Protein AF-A0A6I3TI80-F1 (afdb_monomer_lite)

pLDDT: mean 84.01, std 15.25, range [43.06, 97.56]

Structure (mmCIF, N/CA/C/O backbone):
data_AF-A0A6I3TI80-F1
#
_entry.id   AF-A0A6I3TI80-F1
#
loop_
_atom_site.group_PDB
_atom_site.id
_atom_site.type_symbol
_atom_site.label_atom_id
_atom_site.label_alt_id
_atom_site.label_comp_id
_atom_site.label_asym_id
_atom_site.label_entity_id
_atom_site.label_seq_id
_atom_site.pdbx_PDB_ins_code
_atom_site.Cartn_x
_atom_site.Cartn_y
_atom_site.Cartn_z
_atom_site.occupancy
_atom_site.B_iso_or_equiv
_atom_site.auth_seq_id
_atom_site.auth_comp_id
_atom_site.auth_asym_id
_atom_site.auth_atom_id
_atom_site.pdbx_PDB_model_num
ATOM 1 N N . MET A 1 1 ? -8.694 14.876 -7.515 1.00 43.88 1 MET A N 1
ATOM 2 C CA . MET A 1 1 ? -8.649 13.756 -8.484 1.00 43.88 1 MET A CA 1
ATOM 3 C C . MET A 1 1 ? -9.315 12.541 -7.836 1.00 43.88 1 MET A C 1
ATOM 5 O O . MET A 1 1 ? -8.783 12.036 -6.856 1.00 43.88 1 MET A O 1
ATOM 9 N N . LYS A 1 2 ? -10.525 12.147 -8.267 1.00 58.69 2 LYS A N 1
ATOM 10 C CA . LYS A 1 2 ? -11.260 10.994 -7.702 1.00 58.69 2 LYS A CA 1
ATOM 11 C C . LYS A 1 2 ? -10.836 9.715 -8.429 1.00 58.69 2 LYS A C 1
ATOM 13 O O . LYS A 1 2 ? -11.485 9.307 -9.384 1.00 58.69 2 LYS A O 1
ATOM 18 N N . TYR A 1 3 ? -9.729 9.119 -8.007 1.00 76.69 3 TYR A N 1
ATOM 19 C CA . TYR A 1 3 ? -9.327 7.801 -8.493 1.00 76.69 3 TYR A CA 1
ATOM 20 C C . TYR A 1 3 ? -10.076 6.702 -7.720 1.00 76.69 3 TYR A C 1
ATOM 22 O O . TYR A 1 3 ? -10.330 6.854 -6.526 1.00 76.69 3 TYR A O 1
ATOM 30 N N . PHE A 1 4 ? -10.446 5.621 -8.413 1.00 87.88 4 PHE A N 1
ATOM 31 C CA . PHE A 1 4 ? -11.080 4.411 -7.857 1.00 87.88 4 PHE A CA 1
ATOM 32 C C . PHE A 1 4 ? -12.418 4.605 -7.098 1.00 87.88 4 PHE A C 1
ATOM 34 O O . PHE A 1 4 ? -12.581 4.073 -5.999 1.00 87.88 4 PHE A O 1
ATOM 41 N N . PRO A 1 5 ? -13.418 5.320 -7.655 1.00 89.56 5 PRO A N 1
ATOM 42 C CA . PRO A 1 5 ? -14.713 5.501 -6.990 1.00 89.56 5 PRO A CA 1
ATOM 43 C C . PRO A 1 5 ? -15.460 4.180 -6.757 1.00 89.56 5 PRO A C 1
ATOM 45 O O . PRO A 1 5 ? -16.118 4.032 -5.733 1.00 89.56 5 PRO A O 1
ATOM 48 N N . GLU A 1 6 ? -15.332 3.221 -7.675 1.00 90.31 6 GLU A N 1
ATOM 49 C CA . GLU A 1 6 ? -15.962 1.902 -7.553 1.00 90.31 6 GLU A CA 1
ATOM 50 C C . GLU A 1 6 ? -15.334 1.069 -6.435 1.00 90.31 6 GLU A C 1
ATOM 52 O O . GLU A 1 6 ? -16.055 0.502 -5.618 1.00 90.31 6 GLU A O 1
ATOM 57 N N . ALA A 1 7 ? -14.003 1.079 -6.314 1.00 90.50 7 ALA A N 1
ATOM 58 C CA . ALA A 1 7 ? -13.320 0.366 -5.237 1.00 90.50 7 ALA A CA 1
ATOM 59 C C . ALA A 1 7 ? -13.766 0.868 -3.858 1.00 90.50 7 ALA A C 1
ATOM 61 O O . ALA A 1 7 ? -14.060 0.064 -2.976 1.00 90.50 7 ALA A O 1
ATOM 62 N N . LYS A 1 8 ? -13.924 2.189 -3.684 1.00 90.69 8 LYS A N 1
ATOM 63 C CA . LYS A 1 8 ? -14.380 2.772 -2.412 1.00 90.69 8 LYS A CA 1
ATOM 64 C C . LYS A 1 8 ? -15.764 2.290 -1.974 1.00 90.69 8 LYS A C 1
ATOM 66 O O . LYS A 1 8 ? -16.045 2.301 -0.780 1.00 90.69 8 LYS A O 1
ATOM 71 N N . LYS A 1 9 ? -16.625 1.849 -2.901 1.00 92.19 9 LYS A N 1
ATOM 72 C CA . LYS A 1 9 ? -17.945 1.293 -2.550 1.00 92.19 9 LYS A CA 1
ATOM 73 C C . LYS A 1 9 ? -17.821 -0.008 -1.760 1.00 92.19 9 LYS A C 1
ATOM 75 O O . LYS A 1 9 ? -18.668 -0.274 -0.915 1.00 92.19 9 LYS A O 1
ATOM 80 N N . THR A 1 10 ? -16.766 -0.782 -2.011 1.00 92.88 10 THR A N 1
ATOM 81 C CA . THR A 1 10 ? -16.530 -2.068 -1.341 1.00 92.88 10 THR A CA 1
ATOM 82 C C . THR A 1 10 ? -16.082 -1.898 0.109 1.00 92.88 10 THR A C 1
ATOM 84 O O . THR A 1 10 ? -16.383 -2.753 0.933 1.00 92.88 10 THR A O 1
ATOM 87 N N . LYS A 1 11 ? -15.386 -0.790 0.426 1.00 93.88 11 LYS A N 1
ATOM 88 C CA . LYS A 1 11 ? -14.733 -0.535 1.726 1.00 93.88 11 LYS A CA 1
ATOM 89 C C . LYS A 1 11 ? -13.783 -1.658 2.174 1.00 93.88 11 LYS A C 1
ATOM 91 O O . LYS A 1 11 ? -13.513 -1.797 3.362 1.00 93.88 11 LYS A O 1
ATOM 96 N N . ILE A 1 12 ? -13.304 -2.463 1.229 1.00 94.69 12 ILE A N 1
ATOM 97 C CA . ILE A 1 12 ? -12.386 -3.579 1.447 1.00 94.69 12 ILE A CA 1
ATOM 98 C C . ILE A 1 12 ? -11.212 -3.386 0.489 1.00 94.69 12 ILE A C 1
ATOM 100 O O . ILE A 1 12 ? -11.396 -2.966 -0.655 1.00 94.69 12 ILE A O 1
ATOM 104 N N . ILE A 1 13 ? -10.001 -3.657 0.968 1.00 96.75 13 ILE A N 1
ATOM 105 C CA . ILE A 1 13 ? -8.804 -3.613 0.133 1.00 96.75 13 ILE A CA 1
ATOM 106 C C . ILE A 1 13 ? -8.781 -4.846 -0.771 1.00 96.75 13 ILE A C 1
ATOM 108 O O . ILE A 1 13 ? -8.801 -5.981 -0.301 1.00 96.75 13 ILE A O 1
ATOM 112 N N . ASP A 1 14 ? -8.719 -4.609 -2.075 1.00 97.25 14 ASP A N 1
ATOM 113 C CA . ASP A 1 14 ? -8.467 -5.620 -3.093 1.00 97.25 14 ASP A CA 1
ATOM 114 C C . ASP A 1 14 ? -6.952 -5.819 -3.207 1.00 97.25 14 ASP A C 1
ATOM 116 O O . ASP A 1 14 ? -6.244 -5.149 -3.969 1.00 97.25 14 ASP A O 1
ATOM 120 N N . TRP A 1 15 ? -6.446 -6.701 -2.351 1.00 97.50 15 TRP A N 1
ATOM 121 C CA . TRP A 1 15 ? -5.030 -7.033 -2.299 1.00 97.50 15 TRP A CA 1
ATOM 122 C C . TRP A 1 15 ? -4.554 -7.765 -3.555 1.00 97.50 15 TRP A C 1
ATOM 124 O O . TRP A 1 15 ? -3.438 -7.505 -4.000 1.00 97.50 15 TRP A O 1
ATOM 134 N N . ASP A 1 16 ? -5.399 -8.593 -4.170 1.00 97.56 16 ASP A N 1
ATOM 135 C CA . ASP A 1 16 ? -5.062 -9.305 -5.406 1.00 97.56 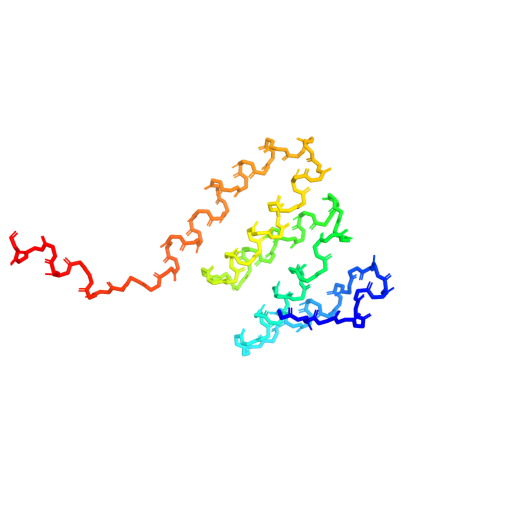16 ASP A CA 1
ATOM 136 C C . ASP A 1 16 ? -4.816 -8.318 -6.554 1.00 97.56 16 ASP A C 1
ATOM 138 O O . ASP A 1 16 ? -3.854 -8.461 -7.317 1.00 97.56 16 ASP A O 1
ATOM 142 N N . PHE A 1 17 ? -5.637 -7.267 -6.657 1.00 97.06 17 PHE A N 1
ATOM 143 C CA . PHE A 1 17 ? -5.423 -6.177 -7.608 1.00 97.06 17 PHE A CA 1
ATOM 144 C C . PHE A 1 17 ? -4.110 -5.431 -7.346 1.00 97.06 17 PHE A C 1
ATOM 146 O O . PHE A 1 17 ? -3.338 -5.188 -8.285 1.00 97.06 17 PHE A O 1
ATOM 153 N N . ALA A 1 18 ? -3.858 -5.058 -6.087 1.00 97.31 18 ALA A N 1
ATOM 154 C CA . ALA A 1 18 ? -2.658 -4.323 -5.701 1.00 97.31 18 ALA A CA 1
ATOM 155 C C . ALA A 1 18 ? -1.386 -5.128 -6.012 1.00 97.31 18 ALA A C 1
ATOM 157 O O . ALA A 1 18 ? -0.490 -4.602 -6.678 1.00 97.31 18 ALA A O 1
ATOM 158 N N . ASP A 1 19 ? -1.348 -6.406 -5.630 1.00 97.44 19 ASP A N 1
ATOM 159 C CA . ASP A 1 19 ? -0.218 -7.313 -5.851 1.00 97.44 19 ASP A CA 1
ATOM 160 C C . ASP A 1 19 ? -0.015 -7.586 -7.345 1.00 97.44 19 ASP A C 1
ATOM 162 O O . ASP A 1 19 ? 1.098 -7.484 -7.863 1.00 97.44 19 ASP A O 1
ATOM 166 N N . THR A 1 20 ? -1.102 -7.829 -8.086 1.00 97.56 20 THR A N 1
ATOM 167 C CA . THR A 1 20 ? -1.040 -8.021 -9.543 1.00 97.56 20 THR A CA 1
ATOM 168 C C . THR A 1 20 ? -0.424 -6.811 -10.233 1.00 97.56 20 THR A C 1
ATOM 170 O O . THR A 1 20 ? 0.388 -6.963 -11.148 1.00 97.56 20 THR A O 1
ATOM 173 N N . CYS A 1 21 ? -0.795 -5.600 -9.812 1.00 96.88 21 CYS A N 1
ATOM 174 C CA . CYS A 1 21 ? -0.197 -4.374 -10.324 1.00 96.88 21 CYS A CA 1
ATOM 175 C C . CYS A 1 21 ? 1.269 -4.235 -9.884 1.00 96.88 21 CYS A C 1
ATOM 177 O O . CYS A 1 21 ? 2.121 -3.885 -10.703 1.00 96.88 21 CYS A O 1
ATOM 179 N N . TRP A 1 22 ? 1.591 -4.551 -8.629 1.00 97.06 22 TRP A N 1
ATOM 180 C CA . TRP A 1 22 ? 2.959 -4.489 -8.116 1.00 97.06 22 TRP A CA 1
ATOM 181 C C . TRP A 1 22 ? 3.912 -5.427 -8.864 1.00 97.06 22 TRP A C 1
ATOM 183 O O . TRP A 1 22 ? 5.084 -5.096 -9.093 1.00 97.06 22 TRP A O 1
ATOM 193 N N . GLU A 1 23 ? 3.407 -6.572 -9.329 1.00 96.62 23 GLU A N 1
ATOM 194 C CA . GLU A 1 23 ? 4.237 -7.572 -9.985 1.00 96.62 23 GLU A CA 1
ATOM 195 C C . GLU A 1 23 ? 4.587 -7.283 -11.447 1.00 96.62 23 GLU A C 1
ATOM 197 O O . GLU A 1 23 ? 5.619 -7.746 -11.939 1.00 96.62 23 GLU A O 1
ATOM 202 N N . LYS A 1 24 ? 3.813 -6.445 -12.143 1.00 96.31 24 LYS A N 1
ATOM 203 C CA . LYS A 1 24 ? 4.067 -6.124 -13.556 1.00 96.31 24 LYS A CA 1
ATOM 204 C C . LYS A 1 24 ? 5.424 -5.439 -13.766 1.00 96.31 24 LYS A C 1
ATOM 206 O O . LYS A 1 24 ? 5.801 -4.534 -13.028 1.00 96.31 24 LYS A O 1
ATOM 211 N N . ASN A 1 25 ? 6.110 -5.791 -14.857 1.00 93.31 25 ASN A N 1
ATOM 212 C CA . ASN A 1 25 ? 7.397 -5.181 -15.222 1.00 93.31 25 ASN A CA 1
ATOM 213 C C . ASN A 1 25 ? 7.324 -3.654 -15.444 1.00 93.31 25 ASN A C 1
ATOM 215 O O . ASN A 1 25 ? 8.211 -2.949 -14.964 1.00 93.31 25 ASN A O 1
ATOM 219 N N . PRO A 1 26 ? 6.328 -3.095 -16.169 1.00 95.06 26 PRO A N 1
ATOM 220 C CA . PRO A 1 26 ? 6.318 -1.659 -16.440 1.00 95.06 26 PRO A CA 1
ATOM 221 C C . PRO A 1 26 ? 6.018 -0.825 -15.189 1.00 95.06 26 PRO A C 1
ATOM 223 O O . PRO A 1 26 ? 4.986 -1.027 -14.550 1.00 95.06 26 PRO A O 1
ATOM 226 N N . ARG A 1 27 ? 6.837 0.207 -14.928 1.00 91.44 27 ARG A N 1
ATOM 227 C CA . ARG A 1 27 ? 6.768 1.001 -13.686 1.00 91.44 27 ARG A CA 1
ATOM 228 C C . ARG A 1 27 ? 5.398 1.623 -13.385 1.00 91.44 27 ARG A C 1
ATOM 230 O O . ARG A 1 27 ? 5.009 1.805 -12.234 1.00 91.44 27 ARG A O 1
ATOM 237 N N . LYS A 1 28 ? 4.646 1.953 -14.438 1.00 94.50 28 LYS A N 1
ATOM 238 C CA . LYS A 1 28 ? 3.292 2.521 -14.345 1.00 94.50 28 LYS A CA 1
ATOM 239 C C . LYS A 1 28 ? 2.353 1.698 -13.457 1.00 94.50 28 LYS A C 1
ATOM 241 O O . LYS A 1 28 ? 1.467 2.277 -12.842 1.00 94.50 28 LYS A O 1
ATOM 246 N N . TYR A 1 29 ? 2.545 0.383 -13.359 1.00 96.12 29 TYR A N 1
ATOM 247 C CA . TYR A 1 29 ? 1.670 -0.463 -12.555 1.00 96.12 29 TYR A CA 1
ATOM 248 C C . TYR A 1 29 ? 1.954 -0.360 -11.050 1.00 96.12 29 TYR A C 1
ATOM 250 O O . TYR A 1 29 ? 1.005 -0.342 -10.272 1.00 96.12 29 TYR A O 1
ATOM 258 N N . GLN A 1 30 ? 3.207 -0.163 -10.624 1.00 96.25 30 GLN A N 1
ATOM 259 C CA . GLN A 1 30 ? 3.509 0.134 -9.217 1.00 96.25 30 GLN A CA 1
ATOM 260 C C . GLN A 1 30 ? 2.884 1.469 -8.793 1.00 96.25 30 GLN A C 1
ATOM 262 O O . GLN A 1 30 ? 2.340 1.577 -7.697 1.00 96.25 30 GLN A O 1
ATOM 267 N N . TYR A 1 31 ? 2.866 2.473 -9.679 1.00 94.94 31 TYR A N 1
ATOM 268 C CA . TYR A 1 31 ? 2.129 3.713 -9.417 1.00 94.94 31 TYR A CA 1
ATOM 269 C C . TYR A 1 31 ? 0.618 3.485 -9.308 1.00 94.94 31 TYR A C 1
ATOM 271 O O . TYR A 1 31 ? -0.016 4.112 -8.462 1.00 94.94 31 TYR A O 1
ATOM 279 N N . VAL A 1 32 ? 0.035 2.605 -10.132 1.00 95.94 32 VAL A N 1
ATOM 280 C CA . VAL A 1 32 ? -1.391 2.242 -1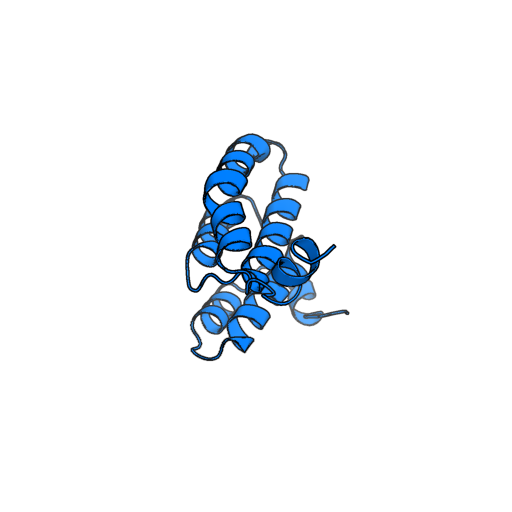0.035 1.00 95.94 32 VAL A CA 1
ATOM 281 C C . VAL A 1 32 ? -1.690 1.603 -8.680 1.00 95.94 32 VAL A C 1
ATOM 283 O O . VAL A 1 32 ? -2.611 2.057 -8.007 1.00 95.94 32 VAL A O 1
ATOM 286 N N . ALA A 1 33 ? -0.884 0.632 -8.249 1.00 96.75 33 ALA A N 1
ATOM 287 C CA . ALA A 1 33 ? -1.020 -0.015 -6.945 1.00 96.75 33 ALA A CA 1
ATOM 288 C C . ALA A 1 33 ? -0.868 0.982 -5.780 1.00 96.75 33 ALA A C 1
ATOM 290 O O . ALA A 1 33 ? -1.742 1.069 -4.921 1.00 96.75 33 ALA A O 1
ATOM 291 N N . ALA A 1 34 ? 0.186 1.805 -5.780 1.00 96.31 34 ALA A N 1
ATOM 292 C CA . ALA A 1 34 ? 0.421 2.785 -4.719 1.00 96.31 34 ALA A CA 1
ATOM 293 C C . ALA A 1 34 ? -0.703 3.838 -4.641 1.00 96.31 34 ALA A C 1
ATOM 295 O O . ALA A 1 34 ? 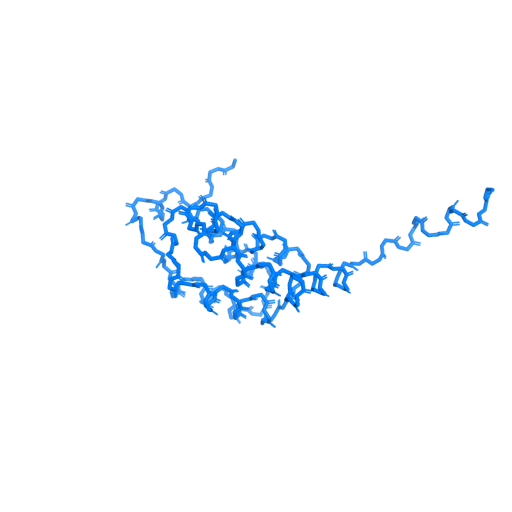-1.187 4.166 -3.558 1.00 96.31 34 ALA A O 1
ATOM 296 N N . ASN A 1 35 ? -1.174 4.351 -5.786 1.00 95.88 35 ASN A N 1
ATOM 297 C CA . ASN A 1 35 ? -2.284 5.309 -5.811 1.00 95.88 35 ASN A CA 1
ATOM 298 C C . ASN A 1 35 ? -3.630 4.668 -5.453 1.00 95.88 35 ASN A C 1
ATOM 300 O O . ASN A 1 35 ? -4.487 5.350 -4.891 1.00 95.88 35 ASN A O 1
ATOM 304 N N . TYR A 1 36 ? -3.822 3.385 -5.760 1.00 96.94 36 TYR A N 1
ATOM 305 C CA . TYR A 1 36 ? -4.976 2.620 -5.305 1.00 96.94 36 TYR A CA 1
ATOM 306 C C . TYR A 1 36 ? -5.006 2.532 -3.777 1.00 96.94 36 TYR A C 1
ATOM 308 O O . TYR A 1 36 ? -5.996 2.939 -3.169 1.00 96.94 36 TYR A O 1
ATOM 316 N N . LEU A 1 37 ? -3.896 2.118 -3.157 1.00 96.88 37 LEU A N 1
ATOM 317 C CA . LEU A 1 37 ? -3.772 2.038 -1.699 1.00 96.88 37 LEU A CA 1
ATOM 318 C C . LEU A 1 37 ? -3.990 3.405 -1.042 1.00 96.88 37 LEU A C 1
ATOM 320 O O . LEU A 1 37 ? -4.776 3.518 -0.109 1.00 96.88 37 LEU A O 1
ATOM 324 N N . LYS A 1 38 ? -3.416 4.474 -1.607 1.00 95.75 38 LYS A N 1
ATOM 325 C CA . LYS A 1 38 ? -3.688 5.854 -1.171 1.00 95.75 38 LYS A CA 1
ATOM 326 C C . LYS A 1 38 ? -5.161 6.237 -1.272 1.00 95.75 38 LYS A C 1
ATOM 328 O O . LYS A 1 38 ? -5.699 6.893 -0.384 1.00 95.75 38 LYS A O 1
ATOM 333 N N . ALA A 1 39 ? -5.845 5.852 -2.346 1.00 95.00 39 ALA A N 1
ATOM 334 C CA . ALA A 1 39 ? -7.267 6.140 -2.484 1.00 95.00 39 ALA A CA 1
ATOM 335 C C . ALA A 1 39 ? -8.110 5.382 -1.445 1.00 95.00 39 ALA A C 1
ATOM 337 O O . ALA A 1 39 ? -9.131 5.914 -1.001 1.00 95.00 39 ALA A O 1
ATOM 338 N N . MET A 1 40 ? -7.685 4.175 -1.071 1.00 95.50 40 MET A N 1
ATOM 339 C CA . MET A 1 40 ? -8.380 3.262 -0.163 1.00 95.50 40 MET A CA 1
ATOM 340 C C . MET A 1 40 ? -7.896 3.337 1.294 1.00 95.50 40 MET A C 1
ATOM 342 O O . MET A 1 40 ? -8.405 2.593 2.124 1.00 95.50 40 MET A O 1
ATOM 346 N N . GLN A 1 41 ? -6.964 4.239 1.621 1.00 94.50 41 GLN A N 1
ATOM 347 C CA . GLN A 1 41 ? -6.228 4.232 2.892 1.00 94.50 41 GLN A CA 1
ATOM 348 C C . GLN A 1 41 ? -7.109 4.263 4.153 1.00 94.50 41 GLN A C 1
ATOM 350 O O . GLN A 1 41 ? -6.745 3.679 5.161 1.00 94.50 41 GLN A O 1
ATOM 355 N N . SER A 1 42 ? -8.303 4.865 4.080 1.00 93.56 42 SER A N 1
ATOM 356 C CA . SER A 1 42 ? -9.282 4.899 5.179 1.00 93.56 42 SER A CA 1
ATOM 357 C C . SER A 1 42 ? -9.917 3.539 5.507 1.00 93.56 42 SER A C 1
ATOM 359 O O . SER A 1 42 ? -10.765 3.461 6.389 1.00 93.56 42 SER A O 1
ATOM 361 N N . TYR A 1 43 ? -9.616 2.500 4.728 1.00 94.38 43 TYR A N 1
ATOM 362 C CA . TYR A 1 43 ? -10.123 1.137 4.908 1.00 94.38 43 TYR A CA 1
ATOM 363 C C . TYR A 1 43 ? -9.015 0.134 5.255 1.00 94.38 43 TYR A C 1
ATOM 365 O O . TYR A 1 43 ? -9.308 -1.053 5.399 1.00 94.38 43 TYR A O 1
ATOM 373 N N . LEU A 1 44 ? -7.762 0.593 5.352 1.00 94.38 44 LEU A N 1
ATOM 374 C CA . LEU A 1 44 ? -6.649 -0.222 5.832 1.00 94.38 44 LEU A CA 1
ATOM 375 C C . LEU A 1 44 ? -6.774 -0.446 7.336 1.00 94.38 44 LEU A C 1
ATOM 377 O O . LEU A 1 44 ? -7.345 0.373 8.053 1.00 94.38 44 LEU A O 1
ATOM 381 N N . LYS A 1 45 ? -6.221 -1.563 7.797 1.00 92.69 45 LYS A N 1
ATOM 382 C CA . LYS A 1 45 ? -6.167 -1.941 9.208 1.00 92.69 45 LYS A CA 1
ATOM 383 C C . LYS A 1 45 ? -4.721 -2.084 9.653 1.00 92.69 45 LYS A C 1
ATOM 385 O O . LYS A 1 45 ? -3.836 -2.320 8.837 1.00 92.69 45 LYS A O 1
ATOM 390 N N . GLU A 1 46 ? -4.489 -2.038 10.959 1.00 90.38 46 GLU A N 1
ATOM 391 C CA . GLU A 1 46 ? -3.181 -2.328 11.564 1.00 90.38 46 GLU A CA 1
ATOM 392 C C . GLU A 1 46 ? -2.557 -3.641 11.051 1.00 90.38 46 GLU A C 1
ATOM 394 O O . GLU A 1 46 ? -1.360 -3.713 10.786 1.00 90.38 46 GLU A O 1
ATOM 399 N N . THR A 1 47 ? -3.384 -4.663 10.802 1.00 92.12 47 THR A N 1
ATOM 400 C CA . THR A 1 47 ? -2.951 -5.976 10.304 1.00 92.12 47 THR A CA 1
ATOM 401 C C . THR A 1 47 ? -2.372 -5.936 8.890 1.00 92.12 47 THR A C 1
ATOM 403 O O . THR A 1 47 ? -1.705 -6.881 8.478 1.00 92.12 47 THR A O 1
ATOM 406 N N . ASP A 1 48 ? -2.628 -4.865 8.138 1.00 93.81 48 ASP A N 1
ATOM 407 C CA . ASP A 1 48 ? -2.104 -4.660 6.789 1.00 93.81 48 ASP A CA 1
ATOM 408 C C . ASP A 1 48 ? -0.685 -4.061 6.789 1.00 93.81 48 ASP A C 1
ATOM 410 O O . ASP A 1 48 ? -0.009 -4.077 5.754 1.00 93.81 48 ASP A O 1
ATOM 414 N N . LEU A 1 49 ? -0.206 -3.552 7.933 1.00 91.19 49 LEU A N 1
ATOM 415 C CA . LEU A 1 49 ? 1.086 -2.871 8.048 1.00 91.19 49 LEU A CA 1
ATOM 416 C C . LEU A 1 49 ? 2.270 -3.721 7.543 1.00 91.19 49 LEU A C 1
ATOM 418 O O . LEU A 1 49 ? 3.008 -3.219 6.689 1.00 91.19 49 LEU A O 1
ATOM 422 N N . PRO A 1 50 ? 2.418 -5.013 7.913 1.00 91.62 50 PRO A N 1
ATOM 423 C CA . PRO A 1 50 ? 3.520 -5.835 7.405 1.00 91.62 50 PRO A CA 1
ATOM 424 C C . PRO A 1 50 ? 3.524 -5.962 5.876 1.00 91.62 50 PRO A C 1
ATOM 426 O O . PRO A 1 50 ? 4.578 -6.076 5.250 1.00 91.62 50 PRO A O 1
ATOM 429 N N . LYS A 1 51 ? 2.346 -5.920 5.240 1.00 95.06 51 LYS A N 1
ATOM 430 C CA . LYS A 1 51 ? 2.235 -5.985 3.780 1.00 95.06 51 LYS A CA 1
ATOM 431 C C . LYS A 1 51 ? 2.622 -4.660 3.125 1.00 95.06 51 LYS A C 1
ATOM 433 O O . LYS A 1 51 ? 3.305 -4.662 2.104 1.00 95.06 51 LYS A O 1
ATOM 438 N N . LEU A 1 52 ? 2.253 -3.527 3.722 1.00 93.88 52 LEU A N 1
ATOM 439 C CA . LEU A 1 52 ? 2.702 -2.208 3.264 1.00 93.88 52 LEU A CA 1
ATOM 440 C C . LEU A 1 52 ? 4.228 -2.082 3.340 1.00 93.88 52 LEU A C 1
ATOM 442 O O . LEU A 1 52 ? 4.846 -1.603 2.390 1.00 93.88 52 LEU A O 1
ATOM 446 N N . GLU A 1 53 ? 4.847 -2.578 4.413 1.00 90.94 53 GLU A N 1
ATOM 447 C CA . GLU A 1 53 ? 6.307 -2.635 4.541 1.00 90.94 53 GLU A CA 1
ATOM 448 C C . GLU A 1 53 ? 6.949 -3.457 3.417 1.00 90.94 53 GLU A C 1
ATOM 450 O O . GLU A 1 53 ? 7.922 -3.011 2.803 1.00 90.94 53 GLU A O 1
ATOM 455 N N . GLN A 1 54 ? 6.376 -4.622 3.088 1.00 93.00 54 GLN A N 1
ATOM 456 C CA . GLN A 1 54 ? 6.847 -5.445 1.971 1.00 93.00 54 GLN A CA 1
ATOM 457 C C . GLN A 1 54 ? 6.829 -4.678 0.644 1.00 93.00 54 GLN A C 1
ATOM 459 O O . GLN A 1 54 ? 7.789 -4.755 -0.125 1.00 93.00 54 GLN A O 1
ATOM 464 N N . LEU A 1 55 ? 5.787 -3.890 0.378 1.00 94.38 55 LEU A N 1
ATOM 465 C CA . LEU A 1 55 ? 5.738 -3.037 -0.812 1.00 94.38 55 LEU A CA 1
ATOM 466 C C . LEU A 1 55 ? 6.804 -1.937 -0.763 1.00 94.38 55 LEU A C 1
ATOM 468 O O . LEU A 1 55 ? 7.443 -1.654 -1.768 1.00 94.38 55 LEU A O 1
ATOM 472 N N . VAL A 1 56 ? 7.067 -1.341 0.401 1.00 91.25 56 VAL A N 1
ATOM 473 C CA . VAL A 1 56 ? 8.108 -0.309 0.534 1.00 91.25 56 VAL A CA 1
ATOM 474 C C . VAL A 1 56 ? 9.493 -0.872 0.231 1.00 91.25 56 VAL A C 1
ATOM 476 O O . VAL A 1 56 ? 10.300 -0.168 -0.378 1.00 91.25 56 VAL A O 1
ATOM 479 N N . VAL A 1 57 ? 9.785 -2.122 0.608 1.00 89.69 57 VAL A N 1
ATOM 480 C CA . VAL A 1 57 ? 11.101 -2.752 0.380 1.00 89.69 57 VAL A CA 1
ATOM 481 C C . VAL A 1 57 ? 11.250 -3.454 -0.965 1.00 89.69 57 VAL A C 1
ATOM 483 O O . VAL A 1 57 ? 12.378 -3.666 -1.410 1.00 89.69 57 VAL A O 1
ATOM 486 N N . THR A 1 58 ? 10.149 -3.813 -1.623 1.00 89.88 58 THR A N 1
ATOM 487 C CA . THR A 1 58 ? 10.174 -4.485 -2.926 1.00 89.88 58 THR A CA 1
ATOM 488 C C . THR A 1 58 ? 9.976 -3.480 -4.047 1.00 89.88 58 THR A C 1
ATOM 490 O O . THR A 1 58 ? 9.114 -2.614 -3.980 1.00 89.88 58 THR A O 1
ATOM 493 N N . LYS A 1 59 ? 10.773 -3.578 -5.121 1.00 83.69 59 LYS A N 1
ATOM 494 C CA . LYS A 1 59 ? 10.672 -2.661 -6.275 1.00 83.69 59 LYS A CA 1
ATOM 495 C C . LYS A 1 59 ? 10.644 -1.183 -5.835 1.00 83.69 59 LYS A C 1
ATOM 497 O O . LYS A 1 59 ? 9.952 -0.363 -6.443 1.00 83.69 59 LYS A O 1
ATOM 502 N N . SER A 1 60 ? 11.385 -0.841 -4.783 1.00 81.62 60 SER A N 1
ATOM 503 C CA . SER A 1 60 ? 11.387 0.488 -4.174 1.00 81.62 60 SER A CA 1
ATOM 504 C C . SER A 1 60 ? 11.842 1.556 -5.165 1.00 81.62 60 SER A C 1
ATOM 506 O O . SER A 1 60 ? 12.831 1.384 -5.873 1.00 81.62 60 SER A O 1
ATOM 508 N N . TRP A 1 61 ? 11.130 2.679 -5.190 1.00 87.88 61 TRP A N 1
ATOM 509 C CA . TRP A 1 61 ? 11.557 3.915 -5.847 1.00 87.88 61 TRP A CA 1
ATOM 510 C C . TRP A 1 61 ? 10.969 5.089 -5.059 1.00 87.88 61 TRP A C 1
ATOM 512 O O . TRP A 1 61 ? 9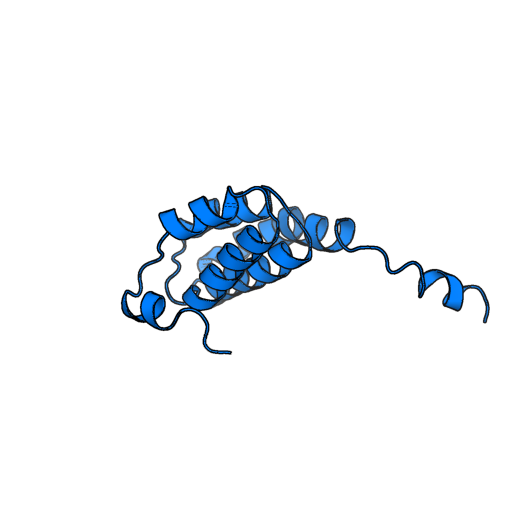.827 4.976 -4.605 1.00 87.88 61 TRP A O 1
ATOM 522 N N . TRP A 1 62 ? 11.730 6.176 -4.885 1.00 87.19 62 TRP A N 1
ATOM 523 C CA . TRP A 1 62 ? 11.361 7.338 -4.065 1.00 87.19 62 TRP A CA 1
ATOM 524 C C . TRP A 1 62 ? 9.911 7.790 -4.288 1.00 87.19 62 TRP A C 1
ATOM 526 O O . TRP A 1 62 ? 9.176 7.881 -3.317 1.00 87.19 62 TRP A O 1
ATOM 536 N N . ASP A 1 63 ? 9.441 7.927 -5.536 1.00 87.19 63 ASP A N 1
ATOM 537 C CA . ASP A 1 63 ? 8.071 8.395 -5.799 1.00 87.19 63 ASP A CA 1
ATOM 538 C C . ASP A 1 63 ? 6.989 7.485 -5.191 1.00 87.19 63 ASP A C 1
ATOM 540 O O . ASP A 1 63 ? 5.993 7.937 -4.630 1.00 87.19 63 ASP A O 1
ATOM 544 N N . THR A 1 64 ? 7.137 6.170 -5.358 1.00 91.56 64 THR A N 1
ATOM 545 C CA . THR A 1 64 ? 6.172 5.194 -4.829 1.00 91.56 64 THR A CA 1
ATOM 546 C C . THR A 1 64 ? 6.303 5.046 -3.322 1.00 91.56 64 THR A C 1
ATOM 548 O O . THR A 1 64 ? 5.297 4.841 -2.651 1.00 91.56 64 THR A O 1
ATOM 551 N N . VAL A 1 65 ? 7.522 5.190 -2.796 1.00 91.19 65 VAL A N 1
ATOM 552 C CA . VAL A 1 65 ? 7.787 5.191 -1.356 1.00 91.19 65 VAL A CA 1
ATOM 553 C C . VAL A 1 65 ? 7.118 6.409 -0.719 1.00 91.19 65 VAL A C 1
ATOM 555 O O . VAL A 1 65 ? 6.421 6.230 0.264 1.00 91.19 65 VAL A O 1
ATOM 558 N N . ASP A 1 66 ? 7.189 7.596 -1.329 1.00 91.06 66 ASP A N 1
ATOM 559 C CA . ASP A 1 66 ? 6.495 8.811 -0.868 1.00 91.06 66 ASP A CA 1
ATOM 560 C C . ASP A 1 66 ? 4.967 8.668 -0.869 1.00 91.06 66 ASP A C 1
ATOM 562 O O . ASP A 1 66 ? 4.257 9.281 -0.066 1.00 91.06 66 ASP A O 1
ATOM 566 N N . ILE A 1 67 ? 4.421 7.877 -1.796 1.00 93.56 67 ILE A N 1
ATOM 567 C CA . ILE A 1 67 ? 2.991 7.562 -1.796 1.00 93.56 67 ILE A CA 1
ATOM 568 C C . ILE A 1 67 ? 2.662 6.622 -0.636 1.00 93.56 67 ILE A C 1
ATOM 570 O O . ILE A 1 67 ? 1.720 6.905 0.100 1.00 93.56 67 ILE A O 1
ATOM 574 N N . LEU A 1 68 ? 3.414 5.530 -0.478 1.00 94.06 68 LEU A N 1
ATOM 575 C CA . LEU A 1 68 ? 3.191 4.534 0.574 1.00 94.06 68 LEU A CA 1
ATOM 576 C C . LEU A 1 68 ? 3.443 5.101 1.977 1.00 94.06 68 LEU A C 1
ATOM 578 O O . LEU A 1 68 ? 2.723 4.750 2.902 1.00 94.06 68 LEU A O 1
ATOM 582 N N . ASP A 1 69 ? 4.383 6.029 2.117 1.00 91.81 69 ASP A N 1
ATOM 583 C CA . ASP A 1 69 ? 4.661 6.763 3.352 1.00 91.81 69 ASP A CA 1
ATOM 584 C C . ASP A 1 69 ? 3.414 7.505 3.842 1.00 91.81 69 ASP A C 1
ATOM 586 O O . ASP A 1 69 ? 2.989 7.369 4.984 1.00 91.81 69 ASP A O 1
ATOM 590 N N . ARG A 1 70 ? 2.711 8.188 2.931 1.00 91.94 70 ARG A N 1
ATOM 591 C CA . ARG A 1 70 ? 1.429 8.841 3.248 1.00 91.94 70 ARG A CA 1
ATOM 592 C C . ARG A 1 70 ? 0.330 7.851 3.629 1.00 91.94 70 ARG A C 1
ATOM 594 O O . ARG A 1 70 ? -0.546 8.204 4.415 1.00 91.94 70 ARG A O 1
ATOM 601 N N . VAL A 1 71 ? 0.348 6.648 3.055 1.00 94.19 71 VAL A N 1
ATOM 602 C CA . VAL A 1 71 ? -0.617 5.588 3.379 1.00 94.19 71 VAL A CA 1
ATOM 603 C C . VAL A 1 71 ? -0.380 5.077 4.795 1.00 94.19 71 VAL A C 1
ATOM 605 O O . VAL A 1 71 ? -1.317 5.051 5.589 1.00 94.19 71 VAL A O 1
ATOM 608 N N . VAL A 1 72 ? 0.868 4.738 5.125 1.00 91.69 72 VAL A N 1
ATOM 609 C CA . VAL A 1 72 ? 1.254 4.288 6.467 1.00 91.69 72 VAL A CA 1
ATOM 610 C C . VAL A 1 72 ? 1.028 5.400 7.490 1.00 91.69 72 VAL A C 1
ATOM 612 O O . VAL A 1 72 ? 0.397 5.155 8.509 1.00 91.69 72 VAL A O 1
ATOM 615 N N . GLY A 1 73 ? 1.415 6.641 7.185 1.00 88.94 73 GLY A N 1
ATOM 616 C CA . GLY A 1 73 ? 1.150 7.801 8.039 1.00 88.94 73 GLY A CA 1
ATOM 617 C C . GLY A 1 73 ? -0.339 8.009 8.341 1.00 88.94 73 GLY A C 1
ATOM 618 O O . GLY A 1 73 ? -0.702 8.309 9.475 1.00 88.94 73 GLY A O 1
ATOM 619 N N . SER A 1 74 ? -1.219 7.798 7.354 1.00 89.62 74 SER A N 1
ATOM 620 C CA . SER A 1 74 ? -2.672 7.853 7.572 1.00 89.62 74 SER A CA 1
ATOM 621 C C . SER A 1 74 ? -3.174 6.733 8.479 1.00 89.62 74 SER A C 1
ATOM 623 O O . SER A 1 74 ? -4.131 6.959 9.208 1.00 89.62 74 SER A O 1
ATOM 625 N N . LEU A 1 75 ? -2.569 5.545 8.419 1.00 89.00 75 LEU A N 1
ATOM 626 C CA . LEU A 1 75 ? -2.932 4.422 9.279 1.00 89.00 75 LEU A CA 1
ATOM 627 C C . LEU A 1 75 ? -2.533 4.693 10.739 1.00 89.00 75 LEU A C 1
ATOM 629 O O . LEU A 1 75 ? -3.322 4.427 11.636 1.00 89.00 75 LEU A O 1
ATOM 633 N N . VAL A 1 76 ? -1.357 5.294 10.969 1.00 81.56 76 VAL A N 1
ATOM 634 C CA . VAL A 1 76 ? -0.884 5.695 12.314 1.00 81.56 76 VAL A CA 1
ATOM 635 C C . VAL A 1 76 ? -1.830 6.694 12.951 1.00 81.56 76 VAL A C 1
ATOM 637 O O . VAL A 1 76 ? -2.138 6.596 14.131 1.00 81.56 76 VAL A O 1
ATOM 640 N N . TYR A 1 77 ? -2.272 7.680 12.168 1.00 83.56 77 TYR A N 1
ATOM 641 C CA . TYR A 1 77 ? -3.128 8.744 12.675 1.00 83.56 77 TYR A CA 1
ATOM 642 C C . TYR A 1 77 ? -4.430 8.195 13.282 1.00 83.56 77 TYR A C 1
ATOM 644 O O . TYR A 1 77 ? -4.933 8.752 14.252 1.00 83.56 77 TYR A O 1
ATOM 652 N N . GLU A 1 78 ? -4.941 7.087 12.740 1.00 83.88 78 GLU A N 1
ATOM 653 C CA . GLU A 1 78 ? -6.133 6.394 13.244 1.00 83.88 78 GLU A CA 1
ATOM 654 C C . GLU A 1 78 ? -5.817 5.396 14.381 1.00 83.88 78 GLU A C 1
ATOM 656 O O . GLU A 1 78 ? -6.714 5.049 15.146 1.00 83.88 78 GLU A O 1
ATOM 661 N N . HIS A 1 79 ? -4.557 4.961 14.515 1.00 82.25 79 HIS A N 1
ATOM 662 C CA . HIS A 1 79 ? -4.083 3.933 15.453 1.00 82.25 79 HIS A CA 1
ATOM 663 C C . HIS A 1 79 ? -2.839 4.406 16.220 1.00 82.25 79 HIS A C 1
ATOM 665 O O . HIS A 1 79 ? -1.711 3.982 15.950 1.00 82.25 79 HIS A O 1
ATOM 671 N N . SER A 1 80 ? -3.040 5.308 17.183 1.00 78.88 80 SER A N 1
ATOM 672 C CA . SER A 1 80 ? -1.961 5.912 17.984 1.00 78.88 80 SER A CA 1
ATOM 673 C C . SER A 1 80 ? -1.070 4.897 18.719 1.00 78.88 80 SER A C 1
ATOM 675 O O . SER A 1 80 ? 0.096 5.162 18.987 1.00 78.88 80 SER A O 1
ATOM 677 N N . GLU A 1 81 ? -1.586 3.701 18.994 1.00 84.00 81 GLU A N 1
ATOM 678 C CA . GLU A 1 81 ? -0.866 2.572 19.580 1.00 84.00 81 GLU A CA 1
ATOM 679 C C . GLU A 1 81 ? 0.300 2.060 18.713 1.00 84.00 81 GLU A C 1
ATOM 681 O O . GLU A 1 81 ? 1.191 1.380 19.220 1.00 84.00 81 GLU A O 1
ATOM 686 N N . LEU A 1 82 ? 0.330 2.409 17.422 1.00 79.69 82 LEU A N 1
ATOM 687 C CA . LEU A 1 82 ? 1.379 2.014 16.476 1.00 79.69 82 LEU A CA 1
ATOM 688 C C . LEU A 1 82 ? 2.501 3.053 16.330 1.00 79.69 82 LEU A C 1
ATOM 690 O O . LEU A 1 82 ? 3.432 2.830 15.552 1.00 79.69 82 LEU A O 1
ATOM 694 N N . GLU A 1 83 ? 2.435 4.180 17.046 1.00 79.88 83 GLU A N 1
ATOM 695 C CA . GLU A 1 83 ? 3.353 5.313 16.864 1.00 79.88 83 GLU A CA 1
ATOM 696 C C . GLU A 1 83 ? 4.830 4.902 17.003 1.00 79.88 83 GLU A C 1
ATOM 698 O O . GLU A 1 83 ? 5.642 5.213 16.132 1.00 79.88 83 GLU A O 1
ATOM 703 N N . GLU A 1 84 ? 5.179 4.127 18.035 1.00 82.12 84 GLU A N 1
ATOM 704 C CA . GLU A 1 84 ? 6.564 3.700 18.284 1.00 82.12 84 GLU A CA 1
ATOM 705 C C . GLU A 1 84 ? 7.105 2.771 17.184 1.00 82.12 84 GLU A C 1
ATOM 707 O O . GLU A 1 84 ? 8.217 2.968 16.685 1.00 82.12 84 GLU A O 1
ATOM 712 N N . ILE A 1 85 ? 6.301 1.796 16.748 1.00 80.69 85 ILE A N 1
ATOM 713 C CA . ILE A 1 85 ? 6.666 0.871 15.665 1.00 80.69 85 ILE A CA 1
ATOM 714 C C . ILE A 1 85 ? 6.906 1.660 14.377 1.00 80.69 85 ILE A C 1
ATOM 716 O O . ILE A 1 85 ? 7.872 1.413 13.654 1.00 80.69 85 ILE A O 1
ATOM 720 N N . ILE A 1 86 ? 6.061 2.650 14.097 1.00 78.56 86 ILE A N 1
ATOM 721 C CA . ILE A 1 86 ? 6.113 3.368 12.828 1.00 78.56 86 ILE A CA 1
ATOM 722 C C . ILE A 1 86 ? 7.216 4.425 12.810 1.00 78.56 86 ILE A C 1
ATOM 724 O O . ILE A 1 86 ? 7.824 4.624 11.760 1.00 78.56 86 ILE A O 1
ATOM 728 N N . LEU A 1 87 ? 7.585 5.016 13.949 1.00 79.56 87 LEU A N 1
ATOM 729 C CA . LEU A 1 87 ? 8.809 5.818 14.048 1.00 79.56 87 LEU A CA 1
ATOM 730 C C . LEU A 1 87 ? 10.044 4.995 13.655 1.00 79.56 87 LEU A C 1
ATOM 732 O O . LEU A 1 87 ? 10.863 5.445 12.851 1.00 79.56 87 LEU A O 1
ATOM 736 N N . ILE A 1 88 ? 10.144 3.754 14.142 1.00 82.44 88 ILE A N 1
ATOM 737 C CA . ILE A 1 88 ? 11.233 2.835 13.781 1.00 82.44 88 ILE A CA 1
ATOM 738 C C . ILE A 1 88 ? 11.191 2.504 12.283 1.00 82.44 88 ILE A C 1
ATOM 740 O O . ILE A 1 88 ? 12.238 2.487 11.628 1.00 82.44 88 ILE A O 1
ATOM 744 N N . LEU A 1 89 ? 10.004 2.275 11.715 1.00 81.69 89 LEU A N 1
ATOM 745 C CA . LEU A 1 89 ? 9.844 2.039 10.277 1.00 81.69 89 LEU A CA 1
ATOM 746 C C . LEU A 1 89 ? 10.225 3.267 9.451 1.00 81.69 89 LEU A C 1
ATOM 748 O O . LEU A 1 89 ? 10.882 3.133 8.423 1.00 81.69 89 LEU A O 1
ATOM 752 N N . PHE A 1 90 ? 9.861 4.471 9.879 1.00 80.50 90 PHE A N 1
ATOM 753 C CA . PHE A 1 90 ? 10.168 5.688 9.141 1.00 80.50 90 PHE A CA 1
ATOM 754 C C . PHE A 1 90 ? 11.680 5.920 9.054 1.00 80.50 90 PHE A C 1
ATOM 756 O O . PHE A 1 90 ? 12.218 6.130 7.962 1.00 80.50 90 PHE A O 1
ATOM 763 N N . GLU A 1 91 ? 12.377 5.792 10.185 1.00 80.94 91 GLU A N 1
ATOM 764 C CA . GLU A 1 91 ? 13.830 5.952 10.254 1.00 80.94 91 GLU A CA 1
ATOM 765 C C . GLU A 1 91 ? 14.580 4.874 9.457 1.00 80.94 91 GLU A C 1
ATOM 767 O O . GLU A 1 91 ? 15.503 5.191 8.705 1.00 80.94 91 GLU A O 1
ATOM 772 N N . ASN A 1 92 ? 14.176 3.605 9.575 1.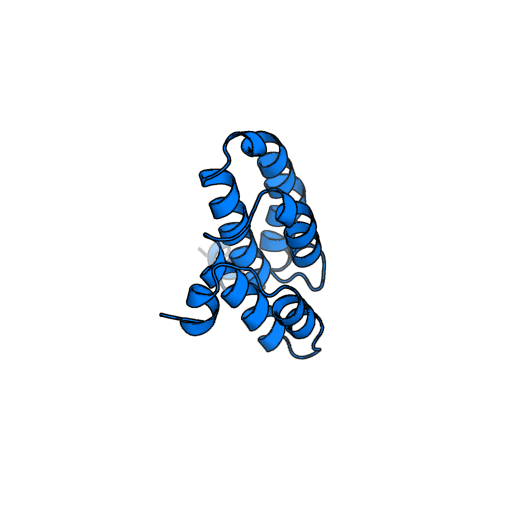00 84.19 92 ASN A N 1
ATOM 773 C CA . ASN A 1 92 ? 14.946 2.485 9.020 1.00 84.19 92 ASN A CA 1
ATOM 774 C C . ASN A 1 92 ? 14.495 2.050 7.616 1.00 84.19 92 ASN A C 1
ATOM 776 O O . ASN A 1 92 ? 15.274 1.467 6.855 1.00 84.19 92 ASN A O 1
ATOM 780 N N . LEU A 1 93 ? 13.237 2.309 7.254 1.00 82.88 93 LEU A N 1
ATOM 781 C CA . LEU A 1 93 ? 12.626 1.832 6.015 1.00 82.88 93 LEU A CA 1
ATOM 782 C C . LEU A 1 93 ? 12.415 2.961 5.006 1.00 82.88 93 LEU A C 1
ATOM 784 O O . LEU A 1 93 ? 12.895 2.866 3.871 1.00 82.88 93 LEU A O 1
ATOM 788 N N . PHE A 1 94 ? 11.723 4.026 5.408 1.00 82.62 94 PHE A N 1
ATOM 789 C CA . PHE A 1 94 ? 11.281 5.074 4.488 1.00 82.62 94 PHE A CA 1
ATOM 790 C C . PHE A 1 94 ? 12.397 6.061 4.155 1.00 82.62 94 PHE A C 1
ATOM 792 O O . PHE A 1 94 ? 12.749 6.185 2.978 1.00 82.62 94 PHE A O 1
ATOM 799 N N . LYS A 1 95 ? 13.037 6.684 5.155 1.00 80.88 95 LYS A N 1
ATOM 800 C CA . LYS A 1 95 ? 14.091 7.691 4.922 1.00 80.88 95 LYS A CA 1
ATOM 801 C C . LYS A 1 95 ? 15.214 7.215 3.988 1.00 80.88 95 LYS A C 1
ATOM 803 O O . LYS A 1 95 ? 15.536 7.947 3.046 1.00 80.88 95 LYS A O 1
ATOM 808 N N . PRO A 1 96 ? 15.782 6.000 4.144 1.00 82.44 96 PRO A N 1
ATOM 809 C CA . PRO A 1 96 ? 16.835 5.531 3.246 1.00 82.44 96 PRO A CA 1
ATOM 810 C C . PRO A 1 96 ? 16.344 5.298 1.810 1.00 82.44 96 PRO A C 1
ATOM 812 O O . PRO A 1 96 ? 17.123 5.334 0.868 1.00 82.44 96 PRO A O 1
ATOM 815 N N . ARG A 1 97 ? 15.051 5.058 1.591 1.00 81.12 97 ARG A N 1
ATOM 816 C CA . ARG A 1 97 ? 14.508 4.811 0.245 1.00 81.12 97 ARG A CA 1
ATOM 817 C C . ARG A 1 97 ? 13.989 6.080 -0.418 1.00 81.12 97 ARG A C 1
ATOM 819 O O . ARG A 1 97 ? 13.987 6.156 -1.641 1.00 81.12 97 ARG A O 1
ATOM 826 N N . GLN A 1 98 ? 13.605 7.084 0.361 1.00 76.19 98 GLN A N 1
ATOM 827 C CA . GLN A 1 98 ? 13.253 8.407 -0.150 1.00 76.19 98 GLN A CA 1
ATOM 828 C C . GLN A 1 98 ? 14.509 9.167 -0.585 1.00 76.19 98 GLN A C 1
ATOM 830 O O . GLN A 1 98 ? 14.598 9.594 -1.731 1.00 76.19 98 GLN A O 1
ATOM 835 N N . LEU A 1 99 ? 15.517 9.274 0.288 1.00 69.06 99 LEU A N 1
ATOM 836 C CA . LEU A 1 99 ? 16.685 10.122 0.034 1.00 69.06 99 LEU A CA 1
ATOM 837 C C . LEU A 1 99 ? 17.642 9.543 -1.019 1.00 69.06 99 LEU A C 1
ATOM 839 O O . LEU A 1 99 ? 18.147 10.279 -1.862 1.00 69.06 99 LEU A O 1
ATOM 843 N N . TYR A 1 100 ? 17.898 8.232 -0.990 1.00 61.09 100 TYR A N 1
ATOM 844 C CA . TYR A 1 100 ? 18.906 7.621 -1.865 1.00 61.09 100 TYR A CA 1
ATOM 845 C C . TYR A 1 100 ? 18.388 7.295 -3.267 1.00 61.09 100 TYR A C 1
ATOM 847 O O . TYR A 1 100 ? 19.189 7.137 -4.186 1.00 61.09 100 TYR A O 1
ATOM 855 N N . LEU A 1 101 ? 17.069 7.172 -3.445 1.00 62.50 101 LEU A N 1
ATOM 856 C CA . LEU A 1 101 ? 16.488 6.840 -4.749 1.00 62.50 101 LEU A CA 1
ATOM 857 C C . LEU A 1 101 ? 16.079 8.079 -5.546 1.00 62.50 101 LEU A C 1
ATOM 859 O O . LEU A 1 101 ? 15.833 7.945 -6.746 1.00 62.50 101 LEU A O 1
ATOM 863 N N . GLN A 1 102 ? 16.009 9.260 -4.922 1.00 67.19 102 GLN A N 1
ATOM 864 C CA . GLN A 1 102 ? 15.775 10.508 -5.642 1.00 67.19 102 GLN A CA 1
ATOM 865 C C . GLN A 1 102 ? 16.890 10.717 -6.677 1.00 67.19 102 GLN A C 1
ATOM 867 O O . GLN A 1 102 ? 18.070 10.670 -6.319 1.00 67.19 102 GLN A O 1
ATOM 872 N N . PRO A 1 103 ? 16.556 10.964 -7.961 1.00 62.69 103 PRO A N 1
ATOM 873 C CA . PRO A 1 103 ? 17.523 11.470 -8.912 1.00 62.69 103 PRO A CA 1
ATOM 874 C C . PRO A 1 103 ? 18.110 12.728 -8.290 1.00 62.69 103 PRO A C 1
ATOM 876 O O . PRO A 1 103 ? 17.386 13.695 -8.044 1.00 62.69 103 PRO A O 1
ATOM 879 N N . GLN A 1 104 ? 19.406 12.712 -7.986 1.00 61.84 104 GLN A N 1
ATOM 880 C CA . GLN A 1 104 ? 20.069 13.944 -7.604 1.00 61.84 104 GLN A CA 1
ATOM 881 C C . GLN A 1 104 ? 19.903 14.884 -8.791 1.00 61.84 104 GLN A C 1
ATOM 883 O O . GLN A 1 104 ? 20.464 14.639 -9.858 1.00 61.84 104 GLN A O 1
ATOM 888 N N . ASN A 1 105 ? 19.088 15.926 -8.635 1.00 48.69 105 ASN A N 1
ATOM 889 C CA . ASN A 1 105 ? 19.020 17.007 -9.602 1.00 48.69 105 ASN A CA 1
ATOM 890 C C . ASN A 1 105 ? 20.401 17.675 -9.616 1.00 48.69 105 ASN A C 1
ATOM 892 O O . ASN A 1 105 ? 20.648 18.645 -8.898 1.00 48.69 105 ASN A O 1
ATOM 896 N N . SER A 1 106 ? 21.302 17.159 -10.452 1.00 49.94 106 SER A N 1
ATOM 897 C CA . SER A 1 106 ? 22.687 17.594 -10.663 1.00 49.94 106 SER A CA 1
ATOM 898 C C . SER A 1 106 ? 22.804 18.995 -11.281 1.00 49.94 106 SER A C 1
ATOM 900 O O . SER A 1 106 ? 23.844 19.364 -11.819 1.00 49.94 106 SER A O 1
ATOM 902 N N . VAL A 1 107 ? 21.734 19.789 -11.222 1.00 50.34 107 VAL A N 1
ATOM 903 C CA . VAL A 1 107 ? 21.673 21.167 -11.715 1.00 50.34 107 VAL A CA 1
ATOM 904 C C . VAL A 1 107 ? 21.756 22.168 -10.554 1.00 50.34 107 VAL A C 1
ATOM 906 O O . VAL A 1 107 ? 22.262 23.268 -10.739 1.00 50.34 107 VAL A O 1
ATOM 909 N N . LEU A 1 108 ? 21.345 21.792 -9.334 1.00 51.66 108 LEU A N 1
ATOM 910 C CA . LEU A 1 108 ? 21.345 22.709 -8.181 1.00 51.66 108 LEU A CA 1
ATOM 911 C C . LEU A 1 108 ? 22.622 22.652 -7.328 1.00 51.66 108 LEU A C 1
ATOM 913 O O . LEU A 1 108 ? 22.922 23.622 -6.633 1.00 51.66 108 LEU A O 1
ATOM 917 N N . SER A 1 109 ? 23.403 21.570 -7.392 1.00 50.31 109 SER A N 1
ATOM 918 C CA . SER A 1 109 ? 24.682 21.474 -6.669 1.00 50.31 109 SER A CA 1
ATOM 919 C C . SER A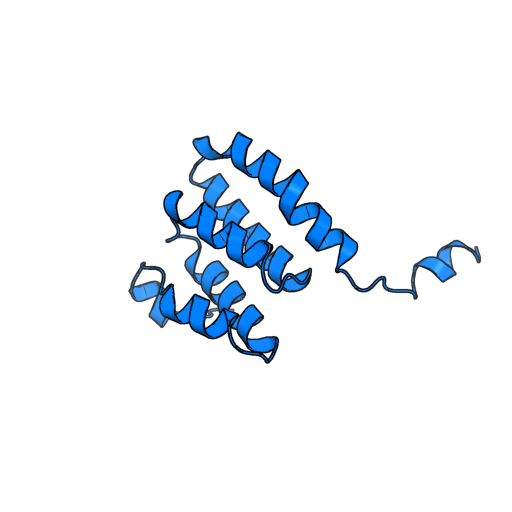 1 109 ? 25.789 22.328 -7.300 1.00 50.31 109 SER A C 1
ATOM 921 O O . SER A 1 109 ? 26.617 22.874 -6.578 1.00 50.31 109 SER A O 1
ATOM 923 N N . ASN A 1 110 ? 25.764 22.530 -8.622 1.00 43.41 110 ASN A N 1
ATOM 924 C CA . ASN A 1 110 ? 26.779 23.322 -9.330 1.00 43.41 110 ASN A CA 1
ATOM 925 C C . ASN A 1 110 ? 26.565 24.843 -9.228 1.00 43.41 110 ASN A C 1
ATOM 927 O O . ASN A 1 110 ? 27.510 25.602 -9.410 1.00 43.41 110 ASN A O 1
ATOM 931 N N . LEU A 1 111 ? 25.353 25.305 -8.899 1.00 45.16 111 LEU A N 1
ATOM 932 C CA . LEU A 1 111 ? 25.053 26.737 -8.757 1.00 45.16 111 LEU A CA 1
ATOM 933 C C . LEU A 1 111 ? 25.427 27.314 -7.384 1.00 45.16 111 LEU A C 1
ATOM 935 O O . LEU A 1 111 ? 25.574 28.523 -7.267 1.00 45.16 111 LEU A O 1
ATOM 939 N N . ARG A 1 112 ? 25.621 26.476 -6.356 1.00 46.25 112 ARG A N 1
ATOM 940 C CA . ARG A 1 112 ? 26.067 26.926 -5.020 1.00 46.25 112 ARG A CA 1
ATOM 941 C C . ARG A 1 112 ? 27.586 26.998 -4.853 1.00 46.25 112 ARG A C 1
ATOM 943 O O . ARG A 1 112 ? 28.044 27.464 -3.820 1.00 46.25 112 ARG A O 1
ATOM 950 N N . LEU A 1 113 ? 28.356 26.538 -5.840 1.00 47.19 113 LEU A N 1
ATOM 951 C CA . LEU A 1 113 ? 29.823 26.618 -5.834 1.00 47.19 113 LEU A CA 1
ATOM 952 C C . LEU A 1 113 ? 30.368 27.722 -6.757 1.00 47.19 113 LEU A C 1
ATOM 954 O O . LEU A 1 113 ? 31.580 27.849 -6.893 1.00 47.19 113 LEU A O 1
ATOM 958 N N . ALA A 1 114 ? 29.491 28.517 -7.379 1.00 44.16 114 ALA A N 1
ATOM 959 C CA . ALA A 1 114 ? 29.864 29.586 -8.309 1.00 44.16 114 ALA A CA 1
ATOM 960 C C . ALA A 1 114 ? 29.343 30.982 -7.900 1.00 44.16 114 ALA A C 1
ATOM 962 O O . ALA A 1 114 ? 29.252 31.865 -8.751 1.00 44.16 114 ALA A O 1
ATOM 963 N N . SER A 1 115 ? 29.006 31.192 -6.623 1.00 43.06 115 SER A N 1
ATOM 964 C CA . SER A 1 115 ? 28.607 32.499 -6.073 1.00 43.06 115 SER A CA 1
ATOM 965 C C . SER A 1 115 ? 29.397 32.838 -4.823 1.00 43.06 115 SER A C 1
ATOM 967 O O . SER A 1 115 ? 29.384 31.969 -3.920 1.00 43.06 115 SER A O 1
#

Secondary structure (DSSP, 8-state):
----HHHHHH-S--HHHHHHHHHSSSTHHHHHHHHHHHHHGGG--GGGHHHHHHHHHSS--HHHHHHHHHHHHHHHHH-GGGHHHHHHHIIIIIHHHHHHHS---TTTTTTSS--

Radius of gyration: 16.13 Å; chains: 1; bounding box: 48×42×36 Å

InterPro domains:
  IPR014825 DNA alkylation repair enzyme [PF08713] (7-86)
  IPR016024 Armadillo-type fold [SSF48371] (11-86)

Sequence (115 aa):
MKYFPEAKKTKIIDWDFADTCWEKNPRKYQYVAANYLKAMQSYLKETDLPKLEQLVVTKSWWDTVDILDRVVGSLVYEHSELEEIILILFENLFKPRQLYLQPQNSVLSNLRLAS

Organism: Streptococcus pneumoniae (NCBI:txid1313)

Foldseek 3Di:
DQPPPVVVVVLADPVVQLVVLLPDPDPVSLVVSLVSLLNSLVSDAPVCVVVLLVSLPPPFAQVSLVSSLVSVVSRCVVPVVCVVVVVVCCVPRRVVRNPVRPDPPPPVVVVVVPD